Protein AF-A0A3S4HHA0-F1 (afdb_monomer_lite)

Sequence (153 aa):
MTISGLESEYLLRPKRLQDGHTEIYSVDSVTGSGRTGEARYVPFTRFRHQGGMMRRHAPERYYHTRVKRGVTGMHDTWLILGGQRWEADRELARETVSLRITGTNGQLPRRALQSTLLDRCESISATPLTVRNLCKPTLPAYPRRKTATTGGS

pLDDT: mean 80.13, std 12.7, range [41.16, 96.31]

Foldseek 3Di:
DKAQLPDQKDWDDDPVCVVVFKAFPDFPFKWKAKPVGIDGAAECVVCVPVDDVCQVPPPQKYKYKDWDQDPVRGIIIMIGIDHVNSNVCNNVIIMDMDIDTDMDGAPDDPVVQQPDFPQDDDPPDPDDDGDGDPDGDDHDDDDDDDDPPPDDD

InterPro domains:
  IPR010272 Type VI secretion system TssF [PF05947] (2-148)
  IPR010272 Type VI secretion system TssF [PTHR35370] (2-146)

Radius of gyration: 20.66 Å; chains: 1; bounding box: 43×65×52 Å

Structure (mmCIF, N/CA/C/O backbone):
data_AF-A0A3S4HHA0-F1
#
_entry.id   AF-A0A3S4HHA0-F1
#
loop_
_atom_site.group_PDB
_atom_site.id
_atom_site.type_symbol
_atom_site.label_atom_id
_atom_site.label_alt_id
_atom_site.label_comp_id
_atom_site.label_asym_id
_atom_site.label_entity_id
_atom_site.label_seq_id
_atom_site.pdbx_PDB_ins_code
_atom_site.Cartn_x
_atom_site.Cartn_y
_atom_site.Cartn_z
_atom_site.occupancy
_atom_site.B_iso_or_equiv
_atom_site.auth_seq_id
_atom_site.auth_comp_id
_atom_site.auth_asym_id
_atom_site.auth_atom_id
_atom_site.pdbx_PDB_model_num
ATOM 1 N N . MET A 1 1 ? 9.123 6.344 -1.959 1.00 85.94 1 MET A N 1
ATOM 2 C CA . MET A 1 1 ? 10.155 5.295 -1.816 1.00 85.94 1 MET A CA 1
ATOM 3 C C . MET A 1 1 ? 11.041 5.358 -3.044 1.00 85.94 1 MET A C 1
ATOM 5 O O . MET A 1 1 ? 10.494 5.521 -4.119 1.00 85.94 1 MET A O 1
ATOM 9 N N . THR A 1 2 ? 12.362 5.264 -2.914 1.00 87.31 2 THR A N 1
ATOM 10 C CA . THR A 1 2 ? 13.263 5.235 -4.081 1.00 87.31 2 THR A CA 1
ATOM 11 C C . THR A 1 2 ? 13.621 3.793 -4.406 1.00 87.31 2 THR A C 1
ATOM 13 O O . THR A 1 2 ? 13.918 3.027 -3.492 1.00 87.31 2 THR A O 1
ATOM 16 N N . ILE A 1 3 ? 13.586 3.435 -5.687 1.00 85.75 3 ILE A N 1
ATOM 17 C CA . ILE A 1 3 ? 13.930 2.103 -6.186 1.00 85.75 3 ILE A CA 1
ATOM 18 C C . ILE A 1 3 ? 15.097 2.199 -7.171 1.00 85.75 3 ILE A C 1
ATOM 20 O O . ILE A 1 3 ? 15.190 3.148 -7.950 1.00 85.75 3 ILE A O 1
ATOM 24 N N . SER A 1 4 ? 16.029 1.250 -7.079 1.00 76.19 4 SER A N 1
ATOM 25 C CA . SER A 1 4 ? 17.299 1.256 -7.816 1.00 76.19 4 SER A CA 1
ATOM 26 C C . SER A 1 4 ? 17.310 0.341 -9.042 1.00 76.19 4 SER A C 1
ATOM 28 O O . SER A 1 4 ? 18.341 0.261 -9.697 1.00 76.19 4 SER A O 1
ATOM 30 N N . GLY A 1 5 ? 16.211 -0.367 -9.330 1.00 75.50 5 GLY A N 1
ATOM 31 C CA . GLY A 1 5 ? 16.074 -1.253 -10.494 1.00 75.50 5 GLY A CA 1
ATOM 32 C C . GLY A 1 5 ? 16.863 -2.567 -10.427 1.00 75.50 5 GLY A C 1
ATOM 33 O O . GLY A 1 5 ? 16.577 -3.479 -11.195 1.00 75.50 5 GLY A O 1
ATOM 34 N N . LEU A 1 6 ? 17.799 -2.696 -9.479 1.00 76.00 6 LEU A N 1
ATOM 35 C CA . LEU A 1 6 ? 18.589 -3.910 -9.222 1.00 76.00 6 LEU A CA 1
ATOM 36 C C . LEU A 1 6 ? 17.754 -5.055 -8.631 1.00 76.00 6 LEU A C 1
ATOM 38 O O . LEU A 1 6 ? 18.096 -6.225 -8.772 1.00 76.00 6 LEU A O 1
ATOM 42 N N . GLU A 1 7 ? 16.660 -4.708 -7.958 1.00 79.56 7 GLU A N 1
ATOM 43 C CA . GLU A 1 7 ? 15.726 -5.643 -7.344 1.00 79.56 7 GLU A CA 1
ATOM 44 C C . GLU A 1 7 ? 14.374 -5.567 -8.064 1.00 79.56 7 GLU A C 1
ATOM 46 O O . GLU A 1 7 ? 13.963 -4.519 -8.568 1.00 79.56 7 GLU A O 1
ATOM 51 N N . SER A 1 8 ? 13.652 -6.685 -8.108 1.00 79.19 8 SER A N 1
ATOM 52 C CA . SER A 1 8 ? 12.258 -6.709 -8.587 1.00 79.19 8 SER A CA 1
ATOM 53 C C . SER A 1 8 ? 11.247 -6.736 -7.442 1.00 79.19 8 SER A C 1
ATOM 55 O O . SER A 1 8 ? 10.074 -6.427 -7.651 1.00 79.19 8 SER A O 1
ATOM 57 N N . GLU A 1 9 ? 11.693 -7.086 -6.233 1.00 90.75 9 GLU A N 1
ATOM 58 C CA . GLU A 1 9 ? 10.867 -7.169 -5.033 1.00 90.75 9 GLU A CA 1
ATOM 59 C C . GLU A 1 9 ? 11.396 -6.217 -3.959 1.00 90.75 9 GLU A C 1
ATOM 61 O O . GLU A 1 9 ? 12.582 -6.208 -3.655 1.00 90.75 9 GLU A O 1
ATOM 66 N N . TYR A 1 10 ? 10.496 -5.461 -3.342 1.00 92.50 10 TYR A N 1
ATOM 67 C CA . TYR A 1 10 ? 10.824 -4.385 -2.422 1.00 92.50 10 TYR A CA 1
ATOM 68 C C . TYR A 1 10 ? 10.036 -4.536 -1.122 1.00 92.50 10 TYR A C 1
ATOM 70 O O . TYR A 1 10 ? 8.802 -4.535 -1.130 1.00 92.50 10 TYR A O 1
ATOM 78 N N . LEU A 1 11 ? 10.731 -4.646 0.012 1.00 92.44 11 LEU A N 1
ATOM 79 C CA . LEU A 1 11 ? 10.088 -4.723 1.324 1.00 92.44 11 LEU A CA 1
ATOM 80 C C . LEU A 1 11 ? 9.488 -3.365 1.710 1.00 92.44 11 LEU A C 1
ATOM 82 O O . LEU A 1 11 ? 10.202 -2.372 1.857 1.00 92.44 11 LEU A O 1
ATOM 86 N N . LEU A 1 12 ? 8.177 -3.332 1.939 1.00 92.38 12 LEU A N 1
ATOM 87 C CA . LEU A 1 12 ? 7.480 -2.149 2.424 1.00 92.38 12 LEU A CA 1
ATOM 88 C C . LEU A 1 12 ? 7.499 -2.117 3.952 1.00 92.38 12 LEU A C 1
ATOM 90 O O . LEU A 1 12 ? 7.040 -3.050 4.610 1.00 92.38 12 LEU A O 1
ATOM 94 N N . ARG A 1 13 ? 7.996 -1.015 4.523 1.00 87.12 13 ARG A N 1
ATOM 95 C CA . ARG A 1 13 ? 7.988 -0.776 5.971 1.00 87.12 13 ARG A CA 1
ATOM 96 C C . ARG A 1 13 ? 7.204 0.495 6.303 1.00 87.12 13 ARG A C 1
ATOM 98 O O . ARG A 1 13 ? 7.564 1.566 5.806 1.00 87.12 13 ARG A O 1
ATOM 105 N N . PRO A 1 14 ? 6.158 0.417 7.145 1.00 80.31 14 PRO A N 1
ATOM 106 C CA . PRO A 1 14 ? 5.510 1.603 7.690 1.00 80.31 14 PRO A CA 1
ATOM 107 C C . PRO A 1 14 ? 6.518 2.458 8.463 1.00 80.31 14 PRO A C 1
ATOM 109 O O . PRO A 1 14 ? 7.327 1.934 9.227 1.00 80.31 14 PRO A O 1
ATOM 112 N N . LYS A 1 15 ? 6.448 3.788 8.324 1.00 75.56 15 LYS A N 1
ATOM 113 C CA . LYS A 1 15 ? 7.301 4.697 9.113 1.00 75.56 15 LYS A CA 1
ATOM 114 C C . LYS A 1 15 ? 6.992 4.641 10.617 1.00 75.56 15 LYS A C 1
ATOM 116 O O . LYS A 1 15 ? 7.891 4.834 11.424 1.00 75.56 15 LYS A O 1
ATOM 121 N N . ARG A 1 16 ? 5.745 4.325 10.994 1.00 70.00 16 ARG A N 1
ATOM 122 C CA . ARG A 1 16 ? 5.281 4.160 12.387 1.00 70.00 16 ARG A CA 1
ATOM 123 C C . ARG A 1 16 ? 5.568 2.767 12.967 1.00 70.00 16 ARG A C 1
ATOM 125 O O . ARG A 1 16 ? 4.785 2.234 13.741 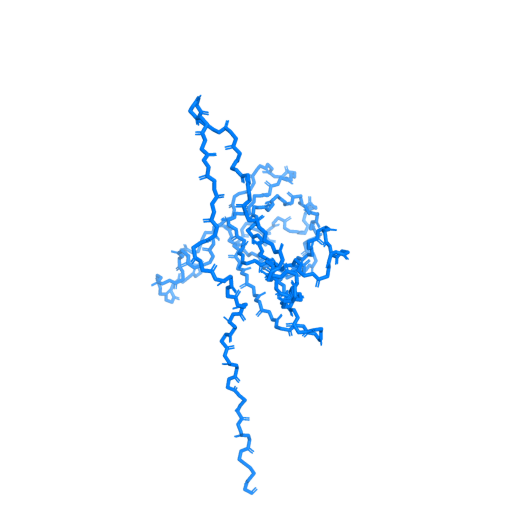1.00 70.00 16 ARG A O 1
ATOM 132 N N . LEU A 1 17 ? 6.697 2.156 12.606 1.00 60.81 17 LEU A N 1
ATOM 133 C CA . LEU A 1 17 ? 7.067 0.843 13.146 1.00 60.81 17 LEU A CA 1
ATOM 134 C C . LEU A 1 17 ? 7.238 0.866 14.680 1.00 60.81 17 LEU A C 1
ATOM 136 O O . LEU A 1 17 ? 7.045 -0.161 15.321 1.00 60.81 17 LEU A O 1
ATOM 140 N N . GLN A 1 18 ? 7.551 2.031 15.264 1.00 61.28 18 GLN A N 1
ATOM 141 C CA . GLN A 1 18 ? 7.738 2.206 16.712 1.00 61.28 18 GLN A CA 1
ATOM 142 C C . GLN A 1 18 ? 6.499 1.837 17.538 1.00 61.28 18 GLN A C 1
ATOM 144 O O . GLN A 1 18 ? 6.644 1.378 18.666 1.00 61.28 18 GLN A O 1
ATOM 149 N N . ASP A 1 19 ? 5.303 1.959 16.959 1.00 70.62 19 ASP A N 1
ATOM 150 C CA . ASP A 1 19 ? 4.054 1.623 17.637 1.00 70.62 19 ASP A CA 1
ATOM 151 C C . ASP A 1 19 ? 3.900 0.091 17.810 1.00 70.62 19 ASP A C 1
ATOM 153 O O . ASP A 1 19 ? 3.130 -0.374 18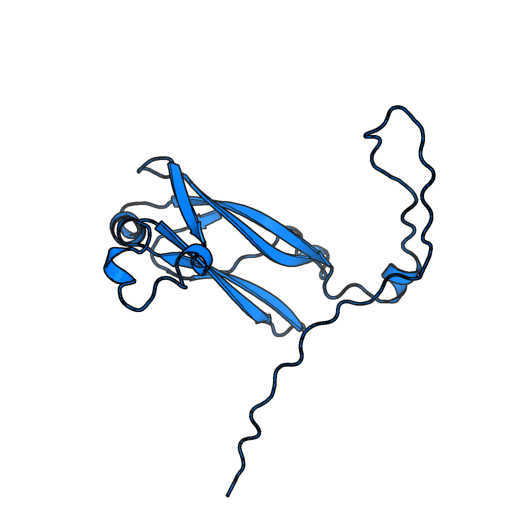.648 1.00 70.62 19 ASP A O 1
ATOM 157 N N . GLY A 1 20 ? 4.638 -0.723 17.040 1.00 78.25 20 GLY A N 1
ATOM 158 C CA . GLY A 1 20 ? 4.710 -2.184 17.194 1.00 78.25 20 GLY A CA 1
ATOM 159 C C . GLY A 1 20 ? 3.448 -2.960 16.796 1.00 78.25 20 GLY A C 1
ATOM 160 O O . GLY A 1 20 ? 3.448 -4.185 16.841 1.00 78.25 20 GLY A O 1
ATOM 161 N N . HIS A 1 21 ? 2.382 -2.267 16.394 1.00 82.81 21 HIS A N 1
ATOM 162 C CA . HIS A 1 21 ? 1.104 -2.872 16.011 1.00 82.81 21 HIS A CA 1
ATOM 163 C C . HIS A 1 21 ? 0.593 -2.409 14.642 1.00 82.81 21 HIS A C 1
ATOM 165 O O . HIS A 1 21 ? -0.437 -2.902 14.199 1.00 82.81 21 HIS A O 1
ATOM 171 N N . THR A 1 22 ? 1.272 -1.484 13.957 1.00 87.25 22 THR A N 1
ATOM 172 C CA . THR A 1 22 ? 0.860 -1.043 12.614 1.00 87.25 22 THR A CA 1
ATOM 173 C C . THR A 1 22 ? 1.268 -2.079 11.564 1.00 87.25 22 THR A C 1
ATOM 175 O O . THR A 1 22 ? 2.453 -2.357 11.390 1.00 87.25 22 THR A O 1
ATOM 178 N N . GLU A 1 23 ? 0.296 -2.593 10.815 1.00 88.69 23 GLU A N 1
ATOM 179 C CA . GLU A 1 23 ? 0.488 -3.516 9.693 1.00 88.69 23 GLU A CA 1
ATOM 180 C C . GLU A 1 23 ? -0.055 -2.910 8.392 1.00 88.69 23 GLU A C 1
ATOM 182 O O . GLU A 1 23 ? -0.966 -2.079 8.398 1.00 88.69 23 GLU A O 1
ATOM 187 N N . ILE A 1 24 ? 0.494 -3.333 7.253 1.00 91.81 24 ILE A N 1
ATOM 188 C CA . ILE A 1 24 ? -0.048 -2.977 5.938 1.00 91.81 24 ILE A CA 1
ATOM 189 C C . ILE A 1 24 ? -1.195 -3.938 5.617 1.00 91.81 24 ILE A C 1
ATOM 191 O O . ILE A 1 24 ? -0.991 -5.150 5.587 1.00 91.81 24 ILE A O 1
ATOM 195 N N . TYR A 1 25 ? -2.386 -3.397 5.354 1.00 90.81 25 TYR A N 1
ATOM 196 C CA . TYR A 1 25 ? -3.536 -4.178 4.900 1.00 90.81 25 TYR A CA 1
ATOM 197 C C . TYR A 1 25 ? -3.536 -4.333 3.373 1.00 90.81 25 TYR A C 1
ATOM 199 O O . TYR A 1 25 ? -3.633 -5.447 2.859 1.00 90.81 25 TYR A O 1
ATOM 207 N N . SER A 1 26 ? -3.381 -3.226 2.639 1.00 93.56 26 SER A N 1
ATOM 208 C CA . SER A 1 26 ? -3.377 -3.224 1.172 1.00 93.56 26 SER A CA 1
ATOM 209 C C . SER A 1 26 ? -2.494 -2.126 0.584 1.00 93.56 26 SER A C 1
ATOM 211 O O . SER A 1 26 ? -2.271 -1.082 1.195 1.00 93.56 26 SER A O 1
ATOM 213 N N . VAL A 1 27 ? -2.005 -2.367 -0.637 1.00 96.25 27 VAL A N 1
ATOM 214 C CA . VAL A 1 27 ? -1.409 -1.336 -1.500 1.00 96.25 27 VAL A CA 1
ATOM 215 C C . VAL A 1 27 ? -2.436 -0.969 -2.564 1.00 96.25 27 VAL A C 1
ATOM 217 O O . VAL A 1 27 ? -2.708 -1.751 -3.480 1.00 96.25 27 VAL A O 1
ATOM 220 N N . ASP A 1 28 ? -2.999 0.224 -2.435 1.00 95.56 28 ASP A N 1
ATOM 221 C CA . ASP A 1 28 ? -4.172 0.665 -3.190 1.00 95.56 28 ASP A CA 1
ATOM 222 C C . ASP A 1 28 ? -3.786 1.282 -4.538 1.00 95.56 28 ASP A C 1
ATOM 224 O O . ASP A 1 28 ? -4.504 1.135 -5.527 1.00 95.56 28 ASP A O 1
ATOM 228 N N . SER A 1 29 ? -2.636 1.961 -4.598 1.00 96.31 29 SER A N 1
ATOM 229 C CA . SER A 1 29 ? -2.085 2.478 -5.850 1.00 96.31 29 SER A CA 1
ATOM 230 C C . SER A 1 29 ? -0.577 2.670 -5.789 1.00 96.31 29 SER A C 1
ATOM 232 O O . SER A 1 29 ? -0.025 3.011 -4.740 1.00 96.31 29 SER A O 1
ATOM 234 N N . VAL A 1 30 ? 0.059 2.539 -6.951 1.00 96.25 30 VAL A N 1
ATOM 235 C CA . VAL A 1 30 ? 1.497 2.723 -7.149 1.00 96.25 30 VAL A CA 1
ATOM 236 C C . VAL A 1 30 ? 1.702 3.670 -8.330 1.00 96.25 30 VAL A C 1
ATOM 238 O O . VAL A 1 30 ? 1.274 3.376 -9.451 1.00 96.25 30 VAL A O 1
ATOM 241 N N . THR A 1 31 ? 2.332 4.812 -8.072 1.00 94.75 31 THR A N 1
ATOM 242 C CA . THR A 1 31 ? 2.722 5.784 -9.099 1.00 94.75 31 THR A CA 1
ATOM 243 C C . THR A 1 31 ? 4.206 6.084 -8.989 1.00 94.75 31 THR A C 1
ATOM 245 O O . THR A 1 31 ? 4.736 6.257 -7.900 1.00 94.75 31 THR A O 1
ATOM 248 N N . GLY A 1 32 ? 4.891 6.106 -10.117 1.00 91.06 32 GLY A N 1
ATOM 249 C CA . GLY A 1 32 ? 6.292 6.445 -10.245 1.00 91.06 32 GLY A CA 1
ATOM 250 C C . GLY A 1 32 ? 6.483 7.865 -10.742 1.00 91.06 32 GLY A C 1
ATOM 251 O O . GLY A 1 32 ? 5.703 8.366 -11.547 1.00 91.06 32 GLY A O 1
ATOM 252 N N . SER A 1 33 ? 7.549 8.495 -10.287 1.00 87.00 33 SER A N 1
ATOM 253 C CA . SER A 1 33 ? 8.110 9.705 -10.856 1.00 87.00 33 SER A CA 1
ATOM 254 C C . SER A 1 33 ? 9.605 9.486 -11.062 1.00 87.00 33 SER A C 1
ATOM 256 O O . SER A 1 33 ? 10.347 9.103 -10.153 1.00 87.00 33 SER A O 1
ATOM 258 N N . GLY A 1 34 ? 10.054 9.684 -12.295 1.00 77.81 34 GLY A N 1
ATOM 259 C CA . GLY A 1 34 ? 11.442 9.471 -12.675 1.00 77.81 34 GLY A CA 1
ATOM 260 C C . GLY A 1 34 ? 11.824 10.279 -13.903 1.00 77.81 34 GLY A C 1
ATOM 261 O O . GLY A 1 34 ? 11.075 11.135 -14.373 1.00 77.81 34 GLY A O 1
ATOM 262 N N . ARG A 1 35 ? 13.006 9.985 -14.448 1.00 71.00 35 ARG A N 1
ATOM 263 C CA . ARG A 1 35 ? 13.531 10.664 -15.642 1.00 71.00 35 ARG A CA 1
ATOM 264 C C . ARG A 1 35 ? 12.641 10.471 -16.877 1.00 71.00 35 ARG A C 1
ATOM 266 O O . ARG A 1 35 ? 12.647 11.314 -17.763 1.00 71.00 35 ARG A O 1
ATOM 273 N N . THR A 1 36 ? 11.874 9.384 -16.916 1.00 72.00 36 THR A N 1
ATOM 274 C CA . THR A 1 36 ? 10.949 9.041 -18.005 1.00 72.00 36 THR A CA 1
ATOM 275 C C . THR A 1 36 ? 9.549 9.649 -17.836 1.00 72.00 36 THR A C 1
ATOM 277 O O . THR A 1 36 ? 8.681 9.403 -18.670 1.00 72.00 36 THR A O 1
ATOM 280 N N . GLY A 1 37 ? 9.330 10.471 -16.799 1.00 80.88 37 GLY A N 1
ATOM 281 C CA . GLY A 1 37 ? 8.052 11.122 -16.502 1.00 80.88 37 GLY A CA 1
ATOM 282 C C . GLY A 1 37 ? 7.249 10.421 -15.404 1.00 80.88 37 GLY A C 1
ATOM 283 O O . GLY A 1 37 ? 7.797 9.687 -14.576 1.00 80.88 37 GLY A O 1
ATOM 284 N N . GLU A 1 38 ? 5.942 10.694 -15.370 1.00 86.12 38 GLU A N 1
ATOM 285 C CA . GLU A 1 38 ? 5.005 10.015 -14.473 1.00 86.12 38 GLU A CA 1
ATOM 286 C C . GLU A 1 38 ? 4.700 8.605 -14.996 1.00 86.12 38 GLU A C 1
ATOM 288 O O . GLU A 1 38 ? 4.296 8.416 -16.143 1.00 86.12 38 GLU A O 1
ATOM 293 N N . ALA A 1 39 ? 4.869 7.604 -14.136 1.00 88.25 39 ALA A N 1
ATOM 294 C CA . ALA A 1 39 ? 4.584 6.210 -14.427 1.00 88.25 39 ALA A CA 1
ATOM 295 C C . ALA A 1 39 ? 3.395 5.730 -13.591 1.00 88.25 39 ALA A C 1
ATOM 297 O O . ALA A 1 39 ? 3.387 5.844 -12.368 1.00 88.25 39 ALA A O 1
ATOM 298 N N . ARG A 1 40 ? 2.385 5.128 -14.220 1.00 93.00 40 ARG A N 1
ATOM 299 C CA . ARG A 1 40 ? 1.252 4.530 -13.503 1.00 93.00 40 ARG A CA 1
ATOM 300 C C . ARG A 1 40 ? 1.312 3.014 -13.597 1.00 93.00 40 ARG A C 1
ATOM 302 O O . ARG A 1 40 ? 1.352 2.471 -14.696 1.00 93.00 40 ARG A O 1
ATOM 309 N N . TYR A 1 41 ? 1.276 2.334 -12.454 1.00 93.81 41 TYR A N 1
ATOM 310 C CA . TYR A 1 41 ? 1.305 0.874 -12.409 1.00 93.81 41 TYR A CA 1
ATOM 311 C C . TYR A 1 41 ? -0.102 0.305 -12.245 1.00 93.81 41 TYR A C 1
ATOM 313 O O . TYR A 1 41 ? -0.899 0.768 -11.425 1.00 93.81 41 TYR A O 1
ATOM 321 N N . VAL A 1 42 ? -0.399 -0.745 -13.006 1.00 94.88 42 VAL A N 1
ATOM 322 C CA . VAL A 1 42 ? -1.672 -1.471 -12.924 1.00 94.88 42 VAL A CA 1
ATOM 323 C C . VAL A 1 42 ? -1.546 -2.651 -11.946 1.00 94.88 42 VAL A C 1
ATOM 325 O O . VAL A 1 42 ? -0.580 -3.405 -12.040 1.00 94.88 42 VAL A O 1
ATOM 328 N N . PRO A 1 43 ? -2.494 -2.881 -11.018 1.00 94.75 43 PRO A N 1
ATOM 329 C CA . PRO A 1 43 ? -2.442 -4.055 -10.148 1.00 94.75 43 PRO A CA 1
ATOM 330 C C . PRO A 1 43 ? -2.549 -5.350 -10.963 1.00 94.75 43 PRO A C 1
ATOM 332 O O . PRO A 1 43 ? -3.465 -5.493 -11.775 1.00 94.75 43 PRO A O 1
ATOM 335 N N . PHE A 1 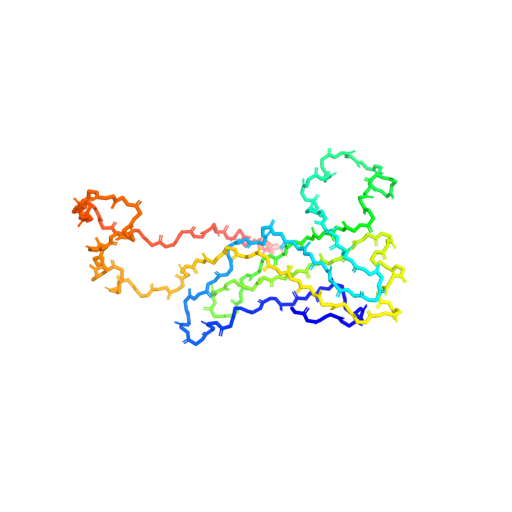44 ? -1.677 -6.326 -10.700 1.00 91.25 44 PHE A N 1
ATOM 336 C CA . PHE A 1 44 ? -1.641 -7.619 -11.398 1.00 91.25 44 PHE A CA 1
ATOM 337 C C . PHE A 1 44 ? -2.995 -8.343 -11.386 1.00 91.25 44 PHE A C 1
ATOM 339 O O . PHE A 1 44 ? -3.406 -8.958 -12.368 1.00 91.25 44 PHE A O 1
ATOM 346 N N . THR A 1 45 ? -3.745 -8.217 -10.290 1.00 87.50 45 THR A N 1
ATOM 347 C CA . THR A 1 45 ? -5.080 -8.811 -10.135 1.00 87.50 45 THR A CA 1
ATOM 348 C C . THR A 1 45 ? -6.094 -8.323 -11.170 1.00 87.50 45 THR A C 1
ATOM 350 O O . THR A 1 45 ? -7.018 -9.072 -11.477 1.00 87.50 45 THR A O 1
ATOM 353 N N . ARG A 1 46 ? -5.921 -7.126 -11.757 1.00 86.00 46 ARG A N 1
ATOM 354 C CA . ARG A 1 46 ? -6.861 -6.573 -12.748 1.00 86.00 46 ARG A CA 1
ATOM 355 C C . ARG A 1 46 ? -6.833 -7.276 -14.099 1.00 86.00 46 ARG A C 1
ATOM 357 O O . ARG A 1 46 ? -7.852 -7.291 -14.775 1.00 86.00 46 ARG A O 1
ATOM 364 N N . PHE A 1 47 ? -5.700 -7.847 -14.488 1.00 83.94 47 PHE A N 1
ATOM 365 C CA . PHE A 1 47 ? -5.546 -8.504 -15.791 1.00 83.94 47 PHE A CA 1
ATOM 366 C C . PHE A 1 47 ? -5.170 -9.983 -15.664 1.00 83.94 47 PHE A C 1
ATOM 368 O O . PHE A 1 47 ? -5.106 -10.698 -16.661 1.00 83.94 47 PHE A O 1
ATOM 375 N N . ARG A 1 48 ? -4.992 -10.490 -14.434 1.00 79.06 48 ARG A N 1
ATOM 376 C CA . ARG A 1 48 ? -4.649 -11.897 -14.190 1.00 79.06 48 ARG A CA 1
ATOM 377 C C . ARG A 1 48 ? -5.623 -12.885 -14.832 1.00 79.06 48 ARG A C 1
ATOM 379 O O . ARG A 1 48 ? -5.220 -13.948 -15.288 1.00 79.06 48 ARG A O 1
ATOM 386 N N . HIS A 1 49 ? -6.905 -12.543 -14.835 1.00 72.94 49 HIS A N 1
ATOM 387 C CA . HIS A 1 49 ? -7.982 -13.432 -15.262 1.00 72.94 49 HIS A CA 1
ATOM 388 C C . HIS A 1 49 ? -8.131 -13.533 -16.791 1.00 72.94 49 HIS A C 1
ATOM 390 O O . HIS A 1 49 ? -8.929 -14.335 -17.259 1.00 72.94 49 HIS A O 1
ATOM 396 N N . GLN A 1 50 ? -7.349 -12.777 -17.572 1.00 63.56 50 GLN A N 1
ATOM 397 C CA . GLN A 1 50 ? -7.439 -12.742 -19.039 1.00 63.56 50 GLN A CA 1
ATOM 398 C C . GLN A 1 50 ? -6.685 -13.890 -19.758 1.00 63.56 50 GLN A C 1
ATOM 400 O O . GLN A 1 50 ? -6.528 -13.856 -20.974 1.00 63.56 50 GLN A O 1
ATOM 405 N N . GLY A 1 51 ? -6.266 -14.943 -19.041 1.00 60.62 51 GLY A N 1
ATOM 406 C CA . GLY A 1 51 ? -5.750 -16.188 -19.634 1.00 60.62 51 GLY A CA 1
ATOM 407 C C . GLY A 1 51 ? -4.290 -16.151 -20.126 1.00 60.62 51 GLY A C 1
ATOM 408 O O . GLY A 1 51 ? -3.608 -15.129 -20.080 1.00 60.62 51 GLY A O 1
ATOM 409 N N . GLY A 1 52 ? -3.787 -17.310 -20.578 1.00 55.56 52 GLY A N 1
ATOM 410 C CA . GLY A 1 52 ? -2.366 -17.626 -20.840 1.00 55.56 52 GLY A CA 1
ATOM 411 C C . GLY A 1 52 ? -1.634 -16.821 -21.928 1.00 55.56 52 GLY A C 1
ATOM 412 O O . GLY A 1 52 ? -0.450 -17.053 -22.156 1.00 55.56 52 GLY A O 1
ATOM 413 N N . MET A 1 53 ? -2.281 -15.835 -22.559 1.00 56.50 53 MET A N 1
ATOM 414 C CA . MET A 1 53 ? -1.648 -14.873 -23.479 1.00 56.50 53 MET A CA 1
ATOM 415 C C . MET A 1 53 ? -1.100 -13.621 -22.764 1.00 56.50 53 MET A C 1
ATOM 417 O O . MET A 1 53 ? -0.861 -12.587 -23.391 1.00 56.50 53 MET A O 1
ATOM 421 N N . MET A 1 54 ? -0.854 -13.711 -21.450 1.00 61.56 54 MET A N 1
ATOM 422 C CA . MET A 1 54 ? -0.405 -12.609 -20.586 1.00 61.56 54 MET A CA 1
ATOM 423 C C . MET A 1 54 ? 0.742 -11.771 -21.150 1.00 61.56 54 MET A C 1
ATOM 425 O O . MET A 1 54 ? 0.747 -10.563 -20.963 1.00 61.56 54 MET A O 1
ATOM 429 N N . ARG A 1 55 ? 1.707 -12.371 -21.856 1.00 62.59 55 ARG A N 1
ATOM 430 C CA . ARG A 1 55 ? 2.868 -11.616 -22.353 1.00 62.59 55 ARG A CA 1
ATOM 431 C C . ARG A 1 55 ? 2.505 -10.511 -23.347 1.00 62.59 55 ARG A C 1
ATOM 433 O O . ARG A 1 55 ? 3.248 -9.542 -23.422 1.00 62.59 55 ARG A O 1
ATOM 440 N N . ARG A 1 56 ? 1.408 -10.655 -24.102 1.00 66.12 56 ARG A N 1
ATOM 441 C CA . ARG A 1 56 ? 1.012 -9.680 -25.136 1.00 66.12 56 ARG A CA 1
ATOM 442 C C . ARG A 1 56 ? -0.001 -8.643 -24.648 1.00 66.12 56 ARG A C 1
ATOM 444 O O . ARG A 1 56 ? -0.050 -7.560 -25.211 1.00 66.12 56 ARG A O 1
ATOM 451 N N . HIS A 1 57 ? -0.784 -8.965 -23.618 1.00 73.88 57 HIS A N 1
ATOM 452 C CA . HIS A 1 57 ? -1.836 -8.083 -23.092 1.00 73.88 57 HIS A CA 1
ATOM 453 C C . HIS A 1 57 ? -1.535 -7.520 -21.699 1.00 73.88 57 HIS A C 1
ATOM 455 O O . HIS A 1 57 ? -2.314 -6.718 -21.186 1.00 73.88 57 HIS A O 1
ATOM 461 N N . ALA A 1 58 ? -0.431 -7.931 -21.066 1.00 82.94 58 ALA A N 1
ATOM 462 C CA . ALA A 1 58 ? -0.004 -7.328 -19.814 1.00 82.94 58 ALA A CA 1
ATOM 463 C C . ALA A 1 58 ? 0.271 -5.829 -20.028 1.00 82.94 58 ALA A C 1
ATOM 465 O O . ALA A 1 58 ? 0.916 -5.460 -21.012 1.00 82.94 58 ALA A O 1
ATOM 466 N N . PRO A 1 59 ? -0.176 -4.965 -19.104 1.00 89.69 59 PRO A N 1
ATOM 467 C CA . PRO A 1 59 ? 0.172 -3.553 -19.123 1.00 89.69 59 PRO A CA 1
ATOM 468 C C . PRO A 1 59 ? 1.689 -3.340 -19.168 1.00 89.69 59 PRO A C 1
ATOM 470 O O . PRO A 1 59 ? 2.451 -4.107 -18.576 1.00 89.69 59 PRO A O 1
ATOM 473 N N . GLU A 1 60 ? 2.119 -2.242 -19.795 1.00 90.88 60 GLU A N 1
ATOM 474 C CA . GLU A 1 60 ? 3.536 -1.857 -19.879 1.00 90.88 60 GLU A CA 1
ATOM 475 C C . GLU A 1 60 ? 4.213 -1.753 -18.504 1.00 90.88 60 GLU A C 1
ATOM 477 O O . GLU A 1 60 ? 5.421 -1.974 -18.392 1.00 90.88 60 GLU A O 1
ATOM 482 N N . ARG A 1 61 ? 3.428 -1.426 -17.467 1.00 91.81 61 ARG A N 1
ATOM 483 C CA . ARG A 1 61 ? 3.833 -1.337 -16.063 1.00 91.81 61 ARG A CA 1
ATOM 484 C C . ARG A 1 61 ? 2.740 -1.902 -15.161 1.00 91.81 61 ARG A C 1
ATOM 486 O O . ARG A 1 61 ? 1.592 -1.448 -15.181 1.00 91.81 61 ARG A O 1
ATOM 493 N N . TYR A 1 62 ? 3.094 -2.868 -14.328 1.00 93.31 62 TYR A N 1
ATOM 494 C CA . TYR A 1 62 ? 2.197 -3.465 -13.350 1.00 93.31 62 TYR A CA 1
ATOM 495 C C . TYR A 1 62 ? 2.895 -3.719 -12.020 1.00 93.31 62 TYR A C 1
ATOM 497 O O . TYR A 1 62 ? 4.121 -3.740 -11.931 1.00 93.31 62 TYR A O 1
ATOM 505 N N . TYR A 1 63 ? 2.098 -3.930 -10.976 1.00 94.81 63 TYR A N 1
ATOM 506 C CA . TYR A 1 63 ? 2.609 -4.313 -9.669 1.00 94.81 63 TYR A CA 1
ATOM 507 C C . TYR A 1 63 ? 1.846 -5.494 -9.076 1.00 94.81 63 TYR A C 1
ATOM 509 O O . TYR A 1 63 ? 0.654 -5.682 -9.321 1.00 94.81 63 TYR A O 1
ATOM 517 N N . HIS A 1 64 ? 2.530 -6.282 -8.259 1.00 94.69 64 HIS A N 1
ATOM 518 C CA . HIS A 1 64 ? 1.941 -7.319 -7.425 1.00 94.69 64 HIS A CA 1
ATOM 519 C C . HIS A 1 64 ? 2.381 -7.121 -5.974 1.00 94.69 64 HIS A C 1
ATOM 521 O O . HIS A 1 64 ? 3.422 -6.527 -5.704 1.00 94.69 64 HIS A O 1
ATOM 527 N N . THR A 1 65 ? 1.578 -7.608 -5.035 1.00 95.44 65 THR A N 1
ATOM 528 C CA . THR A 1 65 ? 1.901 -7.577 -3.612 1.00 95.44 65 THR A CA 1
ATOM 529 C C . THR A 1 65 ? 1.943 -8.986 -3.055 1.00 95.44 65 THR A C 1
ATOM 531 O O . THR A 1 65 ? 1.053 -9.797 -3.309 1.00 95.44 65 THR A O 1
ATOM 534 N N . ARG A 1 66 ? 2.973 -9.273 -2.260 1.00 93.12 66 ARG A N 1
ATOM 535 C CA . ARG A 1 66 ? 3.095 -10.534 -1.527 1.00 93.12 66 ARG A CA 1
ATOM 536 C C . ARG A 1 66 ? 3.125 -10.241 -0.038 1.00 93.12 66 ARG A C 1
ATOM 538 O O . ARG A 1 66 ? 3.922 -9.427 0.416 1.00 93.12 66 ARG A O 1
ATOM 545 N N . VAL A 1 67 ? 2.281 -10.935 0.716 1.00 91.06 67 VAL A N 1
ATOM 546 C CA . VAL A 1 67 ? 2.214 -10.815 2.174 1.00 91.06 67 VAL A CA 1
ATOM 547 C C . VAL A 1 67 ? 2.713 -12.112 2.795 1.00 91.06 67 VAL A C 1
ATOM 549 O O . VAL A 1 67 ? 2.254 -13.198 2.437 1.00 91.06 67 VAL A O 1
ATOM 552 N N . LYS A 1 68 ? 3.670 -12.014 3.717 1.00 88.69 68 LYS A N 1
ATOM 553 C CA . LYS A 1 68 ? 4.226 -13.161 4.441 1.00 88.69 68 LYS A CA 1
ATOM 554 C C . LYS A 1 68 ? 4.237 -12.860 5.930 1.00 88.69 68 LYS A C 1
ATOM 556 O O . LYS A 1 68 ? 4.605 -11.771 6.340 1.00 88.69 68 LYS A O 1
ATOM 561 N N . ARG A 1 69 ? 3.868 -13.840 6.753 1.00 85.69 69 ARG A N 1
ATOM 562 C CA . ARG A 1 69 ? 4.007 -13.714 8.206 1.00 85.69 69 ARG A CA 1
ATOM 563 C C . ARG A 1 69 ? 5.494 -13.700 8.580 1.00 85.69 69 ARG A C 1
ATOM 565 O O . ARG A 1 69 ? 6.205 -14.653 8.255 1.00 85.69 69 ARG A O 1
ATOM 572 N N . GLY A 1 70 ? 5.930 -12.626 9.226 1.00 80.62 70 GLY A N 1
ATOM 573 C CA . GLY A 1 70 ? 7.274 -12.446 9.763 1.00 80.62 70 GLY A CA 1
ATOM 574 C C . GLY A 1 70 ? 7.468 -13.160 11.104 1.00 80.62 70 GLY A C 1
ATOM 575 O O . GLY A 1 70 ? 6.539 -13.745 11.669 1.00 80.62 70 GLY A O 1
ATOM 576 N N . VAL A 1 71 ? 8.694 -13.103 11.629 1.00 78.56 71 VAL A N 1
ATOM 577 C CA . VAL A 1 71 ? 9.105 -13.804 12.865 1.00 78.56 71 VAL A CA 1
ATOM 578 C C . VAL A 1 71 ? 8.423 -13.274 14.128 1.00 78.56 71 VAL A C 1
ATOM 580 O O . VAL A 1 71 ? 8.179 -14.034 15.058 1.00 78.56 71 VAL A O 1
ATOM 583 N N . THR A 1 72 ? 8.049 -11.994 14.146 1.00 76.19 72 THR A N 1
ATOM 584 C CA . THR A 1 72 ? 7.309 -11.364 15.253 1.00 76.19 72 THR A CA 1
ATOM 585 C C . THR A 1 72 ? 5.830 -11.750 15.260 1.00 76.19 72 THR A C 1
ATOM 587 O O . THR A 1 72 ? 5.108 -11.463 16.209 1.00 76.19 72 THR A O 1
ATOM 590 N N . GLY A 1 73 ? 5.352 -12.411 14.203 1.00 77.88 73 GLY A N 1
ATOM 591 C CA . GLY A 1 73 ? 3.949 -12.739 13.998 1.00 77.88 73 GLY A CA 1
ATOM 592 C C . GLY A 1 73 ? 3.156 -11.678 13.232 1.00 77.88 73 GLY A C 1
ATOM 593 O O . GLY A 1 73 ? 2.043 -12.017 12.827 1.00 77.88 73 GLY A O 1
ATOM 594 N N . MET A 1 74 ? 3.728 -10.488 12.997 1.00 81.25 74 MET A N 1
ATOM 595 C CA . MET A 1 74 ? 3.203 -9.462 12.081 1.00 81.25 74 MET A CA 1
ATOM 596 C C . MET A 1 74 ? 3.428 -9.842 10.610 1.00 81.25 74 MET A C 1
ATOM 598 O O . MET A 1 74 ? 4.163 -10.785 10.304 1.00 81.25 74 MET A O 1
ATOM 602 N N . HIS A 1 75 ? 2.802 -9.114 9.687 1.00 86.31 75 HIS A N 1
ATOM 603 C CA . HIS A 1 75 ? 2.910 -9.362 8.250 1.00 86.31 75 HIS A CA 1
ATOM 604 C C . HIS A 1 75 ? 3.940 -8.454 7.565 1.00 86.31 75 HIS A C 1
ATOM 606 O O . HIS A 1 75 ? 3.814 -7.232 7.574 1.00 86.31 75 HIS A O 1
ATOM 612 N N . ASP A 1 76 ? 4.905 -9.070 6.884 1.00 90.31 76 ASP A N 1
ATOM 613 C CA . ASP A 1 76 ? 5.794 -8.403 5.939 1.00 90.31 76 ASP A CA 1
ATOM 614 C C . ASP A 1 76 ? 5.095 -8.284 4.584 1.00 90.31 76 ASP A C 1
ATOM 616 O O . ASP A 1 76 ? 4.621 -9.280 4.023 1.00 90.31 76 ASP A O 1
ATOM 620 N N . THR A 1 77 ? 5.061 -7.069 4.039 1.00 93.56 77 THR A N 1
ATOM 621 C CA . THR A 1 77 ? 4.483 -6.792 2.720 1.00 93.56 77 THR A CA 1
ATOM 622 C C . THR A 1 77 ? 5.580 -6.449 1.728 1.00 93.56 77 THR A C 1
ATOM 624 O O . THR A 1 77 ? 6.375 -5.541 1.952 1.00 93.56 77 THR A O 1
ATOM 627 N N . TRP A 1 78 ? 5.591 -7.159 0.608 1.00 95.06 78 TRP A N 1
ATOM 628 C CA . TRP A 1 78 ? 6.514 -6.952 -0.498 1.00 95.06 78 TRP A CA 1
ATOM 629 C C . TRP A 1 78 ? 5.765 -6.357 -1.680 1.00 95.06 78 TRP A C 1
ATOM 631 O O . TRP A 1 78 ? 4.701 -6.856 -2.054 1.00 95.06 78 TRP A O 1
ATOM 641 N N . LEU A 1 79 ? 6.337 -5.315 -2.271 1.00 95.62 79 LEU A N 1
ATOM 642 C CA . LEU A 1 79 ? 5.924 -4.754 -3.546 1.00 95.62 79 LEU A CA 1
ATOM 643 C C . LEU A 1 79 ? 6.791 -5.339 -4.652 1.00 95.62 79 LEU A C 1
ATOM 645 O O . LEU A 1 79 ? 8.012 -5.316 -4.558 1.00 95.62 79 LEU A O 1
ATOM 649 N N . ILE A 1 80 ? 6.160 -5.832 -5.705 1.00 95.06 80 ILE A N 1
ATOM 650 C CA . ILE A 1 80 ? 6.836 -6.425 -6.852 1.00 95.06 80 ILE A CA 1
ATOM 651 C C . ILE A 1 80 ? 6.443 -5.610 -8.072 1.00 95.06 80 ILE A C 1
ATOM 653 O O . ILE A 1 80 ? 5.248 -5.439 -8.321 1.00 95.06 80 ILE A O 1
ATOM 657 N N . LEU A 1 81 ? 7.423 -5.099 -8.808 1.00 92.81 81 LEU A N 1
ATOM 658 C CA . LEU A 1 81 ? 7.200 -4.293 -10.009 1.00 92.81 81 LEU A CA 1
ATOM 659 C C . LEU A 1 81 ? 7.555 -5.102 -11.254 1.00 92.81 81 LEU A C 1
ATOM 661 O O . LEU A 1 81 ? 8.471 -5.920 -11.229 1.00 92.81 81 LEU A O 1
ATOM 665 N N . GLY A 1 82 ? 6.807 -4.892 -12.333 1.00 90.38 82 GLY A N 1
ATOM 666 C CA . GLY A 1 82 ? 6.992 -5.616 -13.584 1.00 90.38 82 GLY A CA 1
ATOM 667 C C . GLY A 1 82 ? 6.361 -4.904 -14.774 1.00 90.38 82 GLY A C 1
ATOM 668 O O . GLY A 1 82 ? 5.708 -3.869 -14.635 1.00 90.38 82 GLY A O 1
ATOM 669 N N . GLY A 1 83 ? 6.543 -5.490 -15.954 1.00 89.94 83 GLY A N 1
ATOM 670 C CA . GLY A 1 83 ? 6.051 -4.959 -17.226 1.00 89.94 83 GLY A CA 1
ATOM 671 C C . GLY A 1 83 ? 7.198 -4.568 -18.151 1.00 89.94 83 GLY A C 1
ATOM 672 O O . GLY A 1 83 ? 8.283 -4.224 -17.697 1.00 89.94 83 GLY A O 1
ATOM 673 N N . GLN A 1 84 ? 6.972 -4.649 -19.462 1.00 89.19 84 GLN A N 1
ATOM 674 C CA . GLN A 1 84 ? 8.039 -4.481 -20.457 1.00 89.19 84 GLN A CA 1
ATOM 675 C C . GLN A 1 84 ? 8.729 -3.114 -20.362 1.00 89.19 84 GLN A C 1
ATOM 677 O O . GLN A 1 84 ? 9.947 -3.031 -20.483 1.00 89.19 84 GLN A O 1
ATOM 682 N N . ARG A 1 85 ? 7.966 -2.049 -20.090 1.00 88.50 85 ARG A N 1
ATOM 683 C CA . ARG A 1 85 ? 8.514 -0.696 -19.963 1.00 88.50 85 ARG A CA 1
ATOM 684 C C . ARG A 1 85 ? 9.193 -0.462 -18.621 1.00 88.50 85 ARG A C 1
ATOM 686 O O . ARG A 1 85 ? 10.158 0.283 -18.557 1.00 88.50 85 ARG A O 1
ATOM 693 N N . TRP A 1 86 ? 8.717 -1.116 -17.560 1.00 88.19 86 TRP A N 1
ATOM 694 C CA . TRP A 1 86 ? 9.446 -1.151 -16.292 1.00 88.19 86 TRP A CA 1
ATOM 695 C C . TRP A 1 86 ? 10.820 -1.809 -16.473 1.00 88.19 86 TRP A C 1
ATOM 697 O O . TRP A 1 86 ? 11.824 -1.221 -16.094 1.00 88.19 86 TRP A O 1
ATOM 707 N N . GLU A 1 87 ? 10.872 -2.980 -17.109 1.00 88.00 87 GLU A N 1
ATOM 708 C CA . GLU A 1 87 ? 12.119 -3.714 -17.362 1.00 88.00 87 GLU A CA 1
ATOM 709 C C . GLU A 1 87 ? 13.112 -2.915 -18.215 1.00 88.00 87 GLU A C 1
ATOM 711 O O . GLU A 1 87 ? 14.291 -2.860 -17.882 1.00 88.00 87 GLU A O 1
ATOM 716 N N . ALA A 1 88 ? 12.638 -2.254 -19.276 1.00 86.94 88 ALA A N 1
ATOM 717 C CA . ALA A 1 88 ? 13.488 -1.421 -20.127 1.00 86.94 88 ALA A CA 1
ATOM 718 C C . ALA A 1 88 ? 14.072 -0.209 -19.378 1.00 86.94 88 ALA A C 1
ATOM 720 O O . ALA A 1 88 ? 15.228 0.152 -19.588 1.00 86.94 88 ALA A O 1
ATOM 721 N N . ASP A 1 89 ? 13.288 0.405 -18.488 1.00 84.50 89 ASP A N 1
ATOM 722 C CA . ASP A 1 89 ? 13.678 1.644 -17.813 1.00 84.50 89 ASP A CA 1
ATOM 723 C C . ASP A 1 89 ? 14.469 1.400 -16.509 1.00 84.50 89 ASP A C 1
ATOM 725 O O . ASP A 1 89 ? 15.179 2.302 -16.053 1.00 84.50 89 ASP A O 1
ATOM 729 N N . ARG A 1 90 ? 14.381 0.203 -15.900 1.00 79.88 90 ARG A N 1
ATOM 730 C CA . ARG A 1 90 ? 14.897 -0.054 -14.537 1.00 79.88 90 ARG A CA 1
ATOM 731 C C . ARG A 1 90 ? 16.410 0.136 -14.393 1.00 79.88 90 ARG A C 1
ATOM 733 O O . ARG A 1 90 ? 16.869 0.546 -13.334 1.00 79.88 90 ARG A O 1
ATOM 740 N N . GLU A 1 91 ? 17.188 -0.165 -15.431 1.00 75.25 91 GLU A N 1
ATOM 741 C CA . GLU A 1 91 ? 18.658 -0.055 -15.400 1.00 75.25 91 GLU A CA 1
ATOM 742 C C . GLU A 1 91 ? 19.136 1.374 -15.684 1.00 75.25 91 GLU A C 1
ATOM 744 O O . GLU A 1 91 ? 20.237 1.767 -15.303 1.00 75.25 91 GLU A O 1
ATOM 749 N N . LEU A 1 92 ? 18.287 2.174 -16.331 1.00 68.19 92 LEU A N 1
ATOM 750 C CA . LEU A 1 92 ? 18.628 3.500 -16.837 1.00 68.19 92 LEU A CA 1
ATOM 751 C C . LEU A 1 92 ? 18.345 4.616 -15.827 1.00 68.19 92 LEU A C 1
ATOM 753 O O . LEU A 1 92 ? 18.889 5.718 -15.958 1.00 68.19 92 LEU A O 1
ATOM 757 N N . ALA A 1 93 ? 17.491 4.373 -14.830 1.00 67.31 93 ALA A N 1
ATOM 758 C CA . ALA A 1 93 ? 17.105 5.404 -13.878 1.00 67.31 93 ALA A CA 1
ATOM 759 C C . ALA A 1 93 ? 16.693 4.855 -12.510 1.00 67.31 93 ALA A C 1
ATOM 761 O O . ALA A 1 93 ? 15.930 3.900 -12.389 1.00 67.31 93 ALA A O 1
ATOM 762 N N . ARG A 1 94 ? 17.104 5.576 -11.460 1.00 80.94 94 ARG A N 1
ATOM 763 C CA . ARG A 1 94 ? 16.416 5.508 -10.167 1.00 80.94 94 ARG A CA 1
ATOM 764 C C . ARG A 1 94 ? 15.040 6.149 -10.321 1.00 80.94 94 ARG A C 1
ATOM 766 O O . ARG A 1 94 ? 14.935 7.284 -10.785 1.00 80.94 94 ARG A O 1
ATOM 773 N N . GLU A 1 95 ? 14.007 5.443 -9.889 1.00 86.25 95 GLU A N 1
ATOM 774 C CA . GLU A 1 95 ? 12.629 5.935 -9.886 1.00 86.25 95 GLU A CA 1
ATOM 775 C C . GLU A 1 95 ? 12.201 6.217 -8.440 1.00 86.25 95 GLU A C 1
ATOM 777 O O . GLU A 1 95 ? 12.571 5.498 -7.504 1.00 86.25 95 GLU A O 1
ATOM 782 N N . THR A 1 96 ? 11.436 7.286 -8.226 1.00 90.00 96 THR A N 1
ATOM 783 C CA . THR A 1 96 ? 10.747 7.509 -6.954 1.00 90.00 96 THR A CA 1
ATOM 784 C C . THR A 1 96 ? 9.314 7.046 -7.099 1.00 90.00 96 THR A C 1
ATOM 786 O O . THR A 1 96 ? 8.565 7.561 -7.912 1.00 90.00 96 THR A O 1
ATOM 789 N N . VAL A 1 97 ? 8.907 6.090 -6.278 1.00 91.88 97 VAL A N 1
ATOM 790 C CA . VAL A 1 97 ? 7.547 5.569 -6.264 1.00 91.88 97 VAL A CA 1
ATOM 791 C C . VAL A 1 97 ? 6.776 6.105 -5.064 1.00 91.88 97 VAL A C 1
ATOM 793 O O . VAL A 1 97 ? 7.210 6.016 -3.908 1.00 91.88 97 VAL A O 1
ATOM 796 N N . SER A 1 98 ? 5.604 6.645 -5.356 1.00 94.19 98 SER A N 1
ATOM 797 C CA . SER A 1 98 ? 4.558 7.036 -4.427 1.00 94.19 98 SER A CA 1
ATOM 798 C C . SER A 1 98 ? 3.562 5.890 -4.270 1.00 94.19 98 SER A C 1
ATOM 800 O O . SER A 1 98 ? 3.070 5.313 -5.240 1.00 94.19 98 SER A O 1
ATOM 802 N N . LEU A 1 99 ? 3.275 5.548 -3.017 1.00 94.94 99 LEU A N 1
ATOM 803 C CA . LEU A 1 99 ? 2.405 4.437 -2.649 1.00 94.94 99 LEU A CA 1
ATOM 804 C C . LEU A 1 99 ? 1.220 4.984 -1.862 1.00 94.94 99 LEU A C 1
ATOM 806 O O . LEU A 1 99 ? 1.412 5.702 -0.880 1.00 94.94 99 LEU A O 1
ATOM 810 N N . ARG A 1 100 ? 0.006 4.604 -2.263 1.00 95.81 100 ARG A N 1
ATOM 811 C CA . ARG A 1 100 ? -1.181 4.719 -1.410 1.00 95.81 100 ARG A CA 1
ATOM 812 C C . ARG A 1 100 ? -1.387 3.375 -0.734 1.00 95.81 100 ARG A C 1
ATOM 814 O O . ARG A 1 100 ? -1.483 2.358 -1.419 1.00 95.81 100 ARG A O 1
ATOM 821 N N . ILE A 1 101 ? -1.381 3.378 0.592 1.00 94.19 101 ILE A N 1
ATOM 822 C CA . ILE A 1 101 ? -1.401 2.170 1.412 1.00 94.19 101 ILE A CA 1
ATOM 823 C C . ILE A 1 101 ? -2.464 2.344 2.487 1.00 94.19 101 ILE A C 1
ATOM 825 O O . ILE A 1 101 ? -2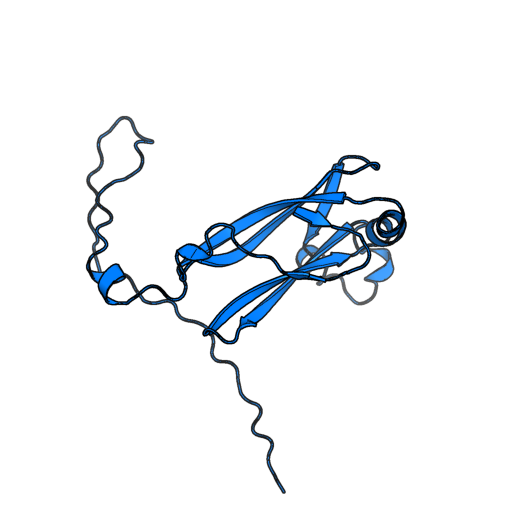.448 3.343 3.207 1.00 94.19 101 ILE A O 1
ATOM 829 N N . THR A 1 102 ? -3.325 1.344 2.631 1.00 94.31 102 THR A N 1
ATOM 830 C CA . THR A 1 102 ? -4.237 1.236 3.766 1.00 94.31 102 THR A CA 1
ATOM 831 C C . THR A 1 102 ? -3.554 0.426 4.864 1.00 94.31 102 THR A C 1
ATOM 833 O O . THR A 1 102 ? -3.109 -0.704 4.644 1.00 94.31 102 THR A O 1
ATOM 836 N N . GLY A 1 103 ? -3.429 1.028 6.047 1.00 90.62 103 GLY A N 1
ATOM 837 C CA . GLY A 1 103 ? -2.878 0.391 7.242 1.00 90.62 103 GLY A CA 1
ATOM 838 C C . GLY A 1 103 ? -3.965 -0.170 8.156 1.00 90.62 103 GLY A C 1
ATOM 839 O O . GLY A 1 103 ? -5.122 0.238 8.089 1.00 90.62 103 GLY A O 1
ATOM 840 N N . THR A 1 104 ? -3.582 -1.096 9.030 1.00 88.81 104 THR A N 1
ATOM 841 C CA . THR A 1 104 ? -4.437 -1.631 10.094 1.00 88.81 104 THR A CA 1
ATOM 842 C C . THR A 1 104 ? -3.632 -1.884 11.369 1.00 88.81 104 THR A C 1
ATOM 844 O O . THR A 1 104 ? -2.400 -1.857 11.352 1.00 88.81 104 THR A O 1
ATOM 847 N N . ASN A 1 105 ? -4.329 -2.143 12.473 1.00 87.69 105 ASN A N 1
ATOM 848 C CA . ASN A 1 105 ? -3.727 -2.491 13.754 1.00 87.69 105 ASN A CA 1
ATOM 849 C C . ASN A 1 105 ? -3.717 -4.016 13.917 1.00 87.69 105 ASN A C 1
ATOM 851 O O . ASN A 1 105 ? -4.764 -4.632 14.103 1.00 87.69 105 ASN A O 1
ATOM 855 N N . GLY A 1 106 ? -2.531 -4.613 13.838 1.00 85.31 106 GLY A N 1
ATOM 856 C CA . GLY A 1 106 ? -2.289 -6.040 14.016 1.00 85.31 106 GLY A CA 1
ATOM 857 C C . GLY A 1 106 ? -2.190 -6.440 15.483 1.00 85.31 106 GLY A C 1
ATOM 858 O O . GLY A 1 106 ? -3.198 -6.638 16.156 1.00 85.31 106 GLY A O 1
ATOM 859 N N . GLN A 1 107 ? -0.974 -6.579 16.011 1.00 79.25 107 GLN A N 1
ATOM 860 C CA . GLN A 1 107 ? -0.726 -7.059 17.381 1.00 79.25 107 GLN A CA 1
ATOM 861 C C . GLN A 1 107 ? -1.051 -6.027 18.483 1.00 79.25 107 GLN A C 1
ATOM 863 O O . GLN A 1 107 ? -0.241 -5.761 19.367 1.00 79.25 107 GLN A O 1
ATOM 868 N N . LEU A 1 108 ? -2.252 -5.448 18.465 1.00 79.69 108 LEU A N 1
ATOM 869 C CA . LEU A 1 108 ? -2.702 -4.523 19.500 1.00 79.69 108 LEU A CA 1
ATOM 870 C C . LEU A 1 108 ? -3.102 -5.292 20.782 1.00 79.69 108 LEU A C 1
ATOM 872 O O . LEU A 1 108 ? -3.873 -6.258 20.707 1.00 79.69 108 LEU A O 1
ATOM 876 N N . PRO A 1 109 ? -2.626 -4.890 21.978 1.00 75.00 109 PRO A N 1
ATOM 877 C CA . PRO A 1 109 ? -2.973 -5.568 23.223 1.00 75.00 109 PRO A CA 1
ATOM 878 C C . PRO A 1 109 ? -4.483 -5.581 23.491 1.00 75.00 109 PRO A C 1
ATOM 880 O O . PRO A 1 109 ? -5.154 -4.552 23.412 1.00 75.00 109 PRO A O 1
ATOM 883 N N . ARG A 1 110 ? -5.017 -6.732 23.928 1.00 71.19 110 ARG A N 1
ATOM 884 C CA . ARG A 1 110 ? -6.453 -6.906 24.245 1.00 71.19 110 ARG A CA 1
ATOM 885 C C . ARG A 1 110 ? -7.001 -5.840 25.200 1.00 71.19 110 ARG A C 1
ATOM 887 O O . ARG A 1 110 ? -8.138 -5.414 25.048 1.00 71.19 110 ARG A O 1
ATOM 894 N N . ARG A 1 111 ? -6.203 -5.421 26.188 1.00 68.06 111 ARG A N 1
ATOM 895 C CA . ARG A 1 111 ? -6.615 -4.417 27.182 1.00 68.06 111 ARG A CA 1
ATOM 896 C C . ARG A 1 111 ? -6.734 -3.016 26.576 1.00 68.06 111 ARG A C 1
ATOM 898 O O . ARG A 1 111 ? -7.673 -2.313 26.919 1.00 68.06 111 ARG A O 1
ATOM 905 N N . ALA A 1 112 ? -5.869 -2.664 25.622 1.00 67.62 112 ALA A N 1
ATOM 906 C CA . ALA A 1 112 ? -5.946 -1.390 24.904 1.00 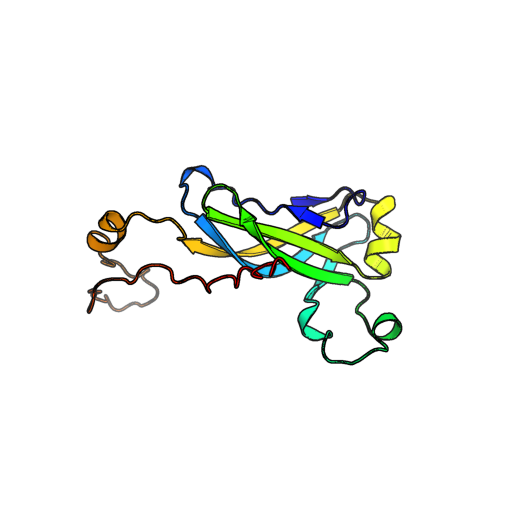67.62 112 ALA A CA 1
ATOM 907 C C . ALA A 1 112 ? -7.228 -1.280 24.057 1.00 67.62 112 ALA A C 1
ATOM 909 O O . ALA A 1 112 ? -7.786 -0.194 23.923 1.00 67.62 112 ALA A O 1
ATOM 910 N N . LEU A 1 113 ? -7.731 -2.412 23.543 1.00 66.06 113 LEU A N 1
ATOM 911 C CA . LEU A 1 113 ? -9.009 -2.505 22.820 1.00 66.06 113 LEU A CA 1
ATOM 912 C C . LEU A 1 113 ? -10.244 -2.398 23.727 1.00 66.06 113 LEU A C 1
ATOM 914 O O . LEU A 1 113 ? -11.307 -1.967 23.294 1.00 66.06 113 LEU A O 1
ATOM 918 N N . GLN A 1 114 ? -10.127 -2.814 24.988 1.00 60.25 114 GLN A N 1
ATOM 919 C CA . GLN A 1 114 ? -11.228 -2.731 25.952 1.00 60.25 114 GLN A CA 1
ATOM 920 C C . GLN A 1 114 ? -11.388 -1.323 26.526 1.00 60.25 114 GLN A C 1
ATOM 922 O O . GLN A 1 114 ? -12.501 -0.934 26.870 1.00 60.25 114 GLN A O 1
ATOM 927 N N . SER A 1 115 ? -10.290 -0.571 26.621 1.00 57.94 115 SER A N 1
ATOM 928 C CA . SER A 1 115 ? -10.277 0.813 27.096 1.00 57.94 115 SER A CA 1
ATOM 929 C C . SER A 1 115 ? -10.443 1.850 25.981 1.00 57.94 115 SER A C 1
ATOM 931 O O . SER A 1 115 ? -10.510 3.038 26.282 1.00 57.94 115 SER A O 1
ATOM 933 N N . THR A 1 116 ? -10.479 1.448 24.704 1.00 60.38 116 THR A N 1
ATOM 934 C CA . THR A 1 116 ? -10.664 2.383 23.584 1.00 60.38 116 THR A CA 1
ATOM 935 C C . THR A 1 116 ? -12.129 2.785 23.483 1.00 60.38 116 THR A C 1
ATOM 937 O O . THR A 1 116 ? -12.987 2.027 23.028 1.00 60.38 116 THR A O 1
ATOM 940 N N . LEU A 1 117 ? -12.415 4.009 23.911 1.00 62.38 117 LEU A N 1
ATOM 941 C CA . LEU A 1 117 ? -13.674 4.680 23.635 1.00 62.38 117 LEU A CA 1
ATOM 942 C C . LEU A 1 117 ? -13.509 5.448 22.325 1.00 62.38 117 LEU A C 1
ATOM 944 O O . LEU A 1 117 ? -12.609 6.273 22.199 1.00 62.38 117 LEU A O 1
ATOM 948 N N . LEU A 1 118 ? -14.360 5.157 21.341 1.00 63.84 118 LEU A N 1
ATOM 949 C CA . LEU A 1 118 ? -14.570 6.070 20.223 1.00 63.84 118 LEU A CA 1
ATOM 950 C C . LEU A 1 118 ? -15.530 7.142 20.739 1.00 63.84 118 LEU A C 1
ATOM 952 O O . LEU A 1 118 ? -16.741 6.943 20.733 1.00 63.84 118 LEU A O 1
ATOM 956 N N . ASP A 1 119 ? -14.988 8.218 21.294 1.00 60.09 119 ASP A N 1
ATOM 957 C CA . ASP A 1 119 ? -15.760 9.294 21.925 1.00 60.09 119 ASP A CA 1
ATOM 958 C C . ASP A 1 119 ? -15.863 10.547 21.044 1.00 60.09 119 ASP A C 1
ATOM 960 O O . ASP A 1 119 ? -16.654 11.447 21.327 1.00 60.09 119 ASP A O 1
ATOM 964 N N . ARG A 1 120 ? -15.100 10.598 19.946 1.00 61.34 120 ARG A N 1
ATOM 965 C CA . ARG A 1 120 ? -15.075 11.723 19.011 1.00 61.34 120 ARG A CA 1
ATOM 966 C C . ARG A 1 120 ? -15.232 11.261 17.571 1.00 61.34 120 ARG A C 1
ATOM 968 O O . ARG A 1 120 ? -14.571 10.330 17.118 1.00 61.34 120 ARG A O 1
ATOM 975 N N . CYS A 1 121 ? -16.092 11.968 16.850 1.00 66.06 121 CYS A N 1
ATOM 976 C CA . CYS A 1 121 ? -16.126 11.964 15.396 1.00 66.06 121 CYS A CA 1
ATOM 977 C C . CYS A 1 121 ? -15.385 13.214 14.905 1.00 66.06 121 CYS A C 1
ATOM 979 O O . CYS A 1 121 ? -15.479 14.271 15.533 1.00 66.06 121 CYS A O 1
ATOM 981 N N . GLU A 1 122 ? -14.648 13.110 13.802 1.00 74.25 122 GLU A N 1
ATOM 982 C CA . GLU A 1 122 ? -14.126 14.296 13.125 1.00 74.25 122 GLU A CA 1
ATOM 983 C C . GLU A 1 122 ? -15.318 15.140 12.641 1.00 74.25 122 GLU A C 1
ATOM 985 O O . GLU A 1 122 ? -16.278 14.606 12.082 1.00 74.25 122 GLU A O 1
ATOM 990 N N . SER A 1 123 ? -15.311 16.445 12.934 1.00 64.38 123 SER A N 1
ATOM 991 C CA . SER A 1 123 ? -16.474 17.326 12.751 1.00 64.38 123 SER A CA 1
ATOM 992 C C . SER A 1 123 ? -16.693 17.668 11.274 1.00 64.38 123 SER A C 1
ATOM 994 O O . SER A 1 123 ? -16.395 18.770 10.827 1.00 64.38 123 SER A O 1
ATOM 996 N N . ILE A 1 124 ? -17.208 16.707 10.510 1.00 67.25 124 ILE A N 1
ATOM 997 C CA . ILE A 1 124 ? -17.527 16.851 9.079 1.00 67.25 124 ILE A CA 1
ATOM 998 C C . ILE A 1 124 ? -18.941 17.444 8.888 1.00 67.25 124 ILE A C 1
ATOM 1000 O O . ILE A 1 124 ? -19.297 17.893 7.803 1.00 67.25 124 ILE A O 1
ATOM 1004 N N . SER A 1 125 ? -19.752 17.478 9.951 1.00 66.88 125 SER A N 1
ATOM 1005 C CA . SER A 1 125 ? -21.119 18.007 9.950 1.00 66.88 125 SER A CA 1
ATOM 1006 C C . SER A 1 125 ? -21.243 19.238 10.846 1.00 66.88 125 SER A C 1
ATOM 1008 O O . SER A 1 125 ? -20.579 19.332 11.877 1.00 66.88 125 SER A O 1
ATOM 1010 N N . ALA A 1 126 ? -22.134 20.161 10.476 1.00 74.25 126 ALA A N 1
ATOM 1011 C CA . ALA A 1 126 ? -22.491 21.321 11.295 1.00 74.25 126 ALA A CA 1
ATOM 1012 C C . ALA A 1 126 ? -23.281 20.933 12.563 1.00 74.25 126 ALA A C 1
ATOM 1014 O O . ALA A 1 126 ? -23.380 21.722 13.500 1.00 74.25 126 ALA A O 1
ATOM 1015 N N . THR A 1 127 ? -23.851 19.726 12.601 1.00 79.81 127 THR A N 1
ATOM 1016 C CA . THR A 1 127 ? -24.602 19.219 13.752 1.00 79.81 127 THR A CA 1
ATOM 1017 C C . THR A 1 127 ? -23.687 18.407 14.675 1.00 79.81 127 THR A C 1
ATOM 1019 O O . THR A 1 127 ? -23.046 17.467 14.198 1.00 79.81 127 THR A O 1
ATOM 1022 N N . PRO A 1 128 ? -23.644 18.700 15.989 1.00 79.44 128 PRO A N 1
ATOM 1023 C CA . PRO A 1 128 ? -22.846 17.927 16.934 1.00 79.44 128 PRO A CA 1
ATOM 1024 C C . PRO A 1 128 ? -23.398 16.503 17.071 1.00 79.44 128 PRO A C 1
ATOM 1026 O O . PRO A 1 128 ? -24.579 16.300 17.357 1.00 79.44 128 PRO A O 1
ATOM 1029 N N . LEU A 1 129 ? -22.527 15.512 16.878 1.00 82.44 129 LEU A N 1
ATOM 1030 C CA . LEU A 1 129 ? -22.852 14.092 17.011 1.00 82.44 129 LEU A CA 1
ATOM 1031 C C . LEU A 1 129 ? -22.296 13.542 18.325 1.00 82.44 129 LEU A C 1
ATOM 1033 O O . LEU A 1 129 ? -21.171 13.855 18.713 1.00 82.44 129 LEU A O 1
ATOM 1037 N N . THR A 1 130 ? -23.065 12.675 18.984 1.00 83.06 130 THR A N 1
ATOM 1038 C CA . THR A 1 130 ? -22.585 11.880 20.122 1.00 83.06 130 THR A CA 1
ATOM 1039 C C . THR A 1 130 ? -22.220 10.479 19.643 1.00 83.06 130 THR A C 1
ATOM 1041 O O . THR A 1 130 ? -22.979 9.842 18.915 1.00 83.06 130 THR A O 1
ATOM 1044 N N . VAL A 1 131 ? -21.039 9.996 20.032 1.00 83.44 131 VAL A N 1
ATOM 1045 C CA . VAL A 1 131 ? -20.530 8.676 19.635 1.00 83.44 131 VAL A CA 1
ATOM 1046 C C . VAL A 1 131 ? -20.433 7.790 20.869 1.00 83.44 131 VAL A C 1
ATOM 1048 O O . VAL A 1 131 ? -19.944 8.211 21.916 1.00 83.44 131 VAL A O 1
ATOM 1051 N N . ARG A 1 132 ? -20.920 6.551 20.756 1.00 84.25 132 ARG A N 1
ATOM 1052 C CA . ARG A 1 132 ? -20.813 5.540 21.811 1.00 84.25 132 ARG A CA 1
ATOM 1053 C C . ARG A 1 132 ? -20.634 4.153 21.206 1.00 84.25 132 ARG A C 1
ATOM 1055 O O . ARG A 1 132 ? -21.386 3.761 20.317 1.00 84.25 132 ARG A O 1
ATOM 1062 N N . ASN A 1 133 ? -19.699 3.378 21.753 1.00 81.56 133 ASN A N 1
ATOM 1063 C CA . ASN A 1 133 ? -19.533 1.968 21.402 1.00 81.56 133 ASN A CA 1
ATOM 1064 C C . ASN A 1 133 ? -20.762 1.153 21.839 1.00 81.56 133 ASN A C 1
ATOM 1066 O O . ASN A 1 133 ? -21.134 1.163 23.012 1.00 81.56 133 ASN A O 1
ATOM 1070 N N . LEU A 1 134 ? -21.375 0.424 20.905 1.00 87.12 134 LEU A N 1
ATOM 1071 C CA . LEU A 1 134 ? -22.523 -0.452 21.186 1.00 87.12 134 LEU A CA 1
ATOM 1072 C C . LEU A 1 134 ? -22.099 -1.836 21.695 1.00 87.12 134 LEU A C 1
ATOM 1074 O O . LEU A 1 134 ? -22.836 -2.495 22.423 1.00 87.12 134 LEU A O 1
ATOM 1078 N N . CYS A 1 135 ? -20.903 -2.275 21.319 1.00 84.75 135 CYS A N 1
ATOM 1079 C CA . CYS A 1 135 ? -20.347 -3.573 21.669 1.00 84.75 135 CYS A CA 1
ATOM 1080 C C . CYS A 1 135 ? -18.818 -3.490 21.762 1.00 84.75 135 CYS A C 1
ATOM 1082 O O . CYS A 1 135 ? -18.195 -2.525 21.314 1.00 84.75 135 CYS A O 1
ATOM 1084 N N . LYS A 1 136 ? -18.209 -4.493 22.405 1.00 82.75 136 LYS A N 1
ATOM 1085 C CA . LYS A 1 136 ? -16.752 -4.558 22.581 1.00 82.75 136 LYS A CA 1
ATOM 1086 C C . LYS A 1 136 ? -16.067 -4.769 21.220 1.00 82.75 136 LYS A C 1
ATOM 1088 O O . LYS A 1 136 ? -16.498 -5.664 20.490 1.00 82.75 136 LYS A O 1
ATOM 1093 N N . PRO A 1 137 ? -14.990 -4.027 20.900 1.00 83.88 137 PRO A N 1
ATOM 1094 C CA . PRO A 1 137 ? -14.197 -4.276 19.701 1.00 83.88 137 PRO A CA 1
ATOM 1095 C C . PRO A 1 137 ? -13.664 -5.713 19.645 1.00 83.88 137 PRO A C 1
ATOM 1097 O O . PRO A 1 137 ? -13.285 -6.297 20.666 1.00 83.88 137 PRO A O 1
ATOM 1100 N N . THR A 1 138 ? -13.624 -6.286 18.444 1.00 84.25 138 THR A N 1
ATOM 1101 C CA . THR A 1 138 ? -13.105 -7.637 18.204 1.00 84.25 138 THR A CA 1
ATOM 1102 C C . THR A 1 138 ? -11.592 -7.639 18.009 1.00 84.25 138 THR A C 1
ATOM 1104 O O . THR A 1 138 ? -10.987 -6.625 17.670 1.00 84.25 138 THR A O 1
ATOM 1107 N N . LEU A 1 139 ? -10.975 -8.809 18.177 1.00 83.69 139 LEU A N 1
ATOM 1108 C CA . LEU A 1 139 ? -9.557 -9.003 17.872 1.00 83.69 139 LEU A CA 1
ATOM 1109 C C . LEU A 1 139 ? -9.345 -9.316 16.388 1.00 83.69 139 LEU A C 1
ATOM 1111 O O . LEU A 1 139 ? -10.229 -9.925 15.780 1.00 83.69 139 LEU A O 1
ATOM 1115 N N . PRO A 1 140 ? -8.172 -8.981 15.820 1.00 83.38 140 PRO A N 1
ATOM 1116 C CA . PRO A 1 140 ? -7.819 -9.394 14.467 1.00 83.38 140 PRO A CA 1
ATOM 1117 C C . PRO A 1 140 ? -7.891 -10.915 14.298 1.00 83.38 140 PRO A C 1
ATOM 1119 O O . PRO A 1 140 ? -7.352 -11.677 15.106 1.00 83.38 140 PRO A O 1
ATOM 1122 N N . ALA A 1 141 ? -8.550 -11.354 13.228 1.00 84.69 141 ALA A N 1
ATOM 1123 C CA . ALA A 1 141 ? -8.705 -12.758 12.874 1.00 84.69 141 ALA A CA 1
ATOM 1124 C C . ALA A 1 141 ? -7.965 -13.040 11.562 1.00 84.69 141 ALA A C 1
ATOM 1126 O O . ALA A 1 141 ? -8.421 -12.667 10.483 1.00 84.69 141 ALA A O 1
ATOM 1127 N N . TYR A 1 142 ? -6.818 -13.712 11.656 1.00 82.75 142 TYR A N 1
ATOM 1128 C CA . TYR A 1 142 ? -6.029 -14.100 10.488 1.00 82.75 142 TYR A CA 1
ATOM 1129 C C . TYR A 1 142 ? -6.360 -15.534 10.054 1.00 82.75 142 TYR A C 1
ATOM 1131 O O . TYR A 1 142 ? -6.525 -16.412 10.911 1.00 82.75 142 TYR A O 1
ATOM 1139 N N . PRO A 1 143 ? -6.427 -15.816 8.741 1.00 81.12 143 PRO A N 1
ATOM 1140 C CA . PRO A 1 143 ? -6.674 -17.165 8.251 1.00 81.12 143 PRO A CA 1
ATOM 1141 C C . PRO A 1 143 ? -5.548 -18.114 8.682 1.00 81.12 143 PRO A C 1
ATOM 1143 O O . PRO A 1 143 ? -4.362 -17.775 8.650 1.00 81.12 143 PRO A O 1
ATOM 1146 N N . ARG A 1 144 ? -5.912 -19.336 9.085 1.00 75.56 144 ARG A N 1
ATOM 1147 C CA . ARG A 1 144 ? -4.935 -20.360 9.480 1.00 75.56 144 ARG A CA 1
ATOM 1148 C C . ARG A 1 144 ? -4.176 -20.852 8.250 1.00 75.56 144 ARG A C 1
ATOM 1150 O O . ARG A 1 144 ? -4.783 -21.230 7.250 1.00 75.56 144 ARG A O 1
ATOM 1157 N N . ARG A 1 145 ? -2.847 -20.919 8.337 1.00 70.81 145 ARG A N 1
ATOM 1158 C CA . ARG A 1 145 ? -2.032 -21.582 7.313 1.00 70.81 145 ARG A CA 1
ATOM 1159 C C . ARG A 1 145 ? -2.127 -23.090 7.538 1.00 70.81 145 ARG A C 1
ATOM 1161 O O . ARG A 1 145 ? -1.791 -23.554 8.624 1.00 70.81 145 ARG A O 1
ATOM 1168 N N . LYS A 1 146 ? -2.584 -23.853 6.541 1.00 64.81 146 LYS A N 1
ATOM 1169 C CA . LYS A 1 146 ? -2.490 -25.319 6.587 1.00 64.81 146 LYS A CA 1
ATOM 1170 C C . LYS A 1 146 ? -1.003 -25.679 6.555 1.00 64.81 146 LYS A C 1
ATOM 1172 O O . LYS A 1 146 ? -0.323 -25.381 5.574 1.00 64.81 146 LYS A O 1
ATOM 1177 N N . THR A 1 147 ? -0.472 -26.240 7.634 1.00 56.62 147 THR A N 1
ATOM 1178 C CA . THR A 1 147 ? 0.821 -26.925 7.592 1.00 56.62 147 THR A CA 1
ATOM 1179 C C . THR A 1 147 ? 0.610 -28.207 6.801 1.00 56.62 147 THR A C 1
ATOM 1181 O O . THR A 1 147 ? -0.248 -29.006 7.169 1.00 56.62 147 THR A O 1
ATOM 1184 N N . ALA A 1 148 ? 1.326 -28.380 5.690 1.00 55.44 148 ALA A N 1
ATOM 1185 C CA . ALA A 1 148 ? 1.393 -29.679 5.039 1.00 55.44 148 ALA A CA 1
ATOM 1186 C C . ALA A 1 148 ? 2.022 -30.642 6.048 1.00 55.44 148 ALA A C 1
ATOM 1188 O O . ALA A 1 148 ? 3.182 -30.476 6.422 1.00 55.44 148 ALA A O 1
ATOM 1189 N N . THR A 1 149 ? 1.234 -31.582 6.557 1.00 47.41 149 THR A N 1
ATOM 1190 C CA . THR A 1 149 ? 1.764 -32.718 7.296 1.00 47.41 149 THR A CA 1
ATOM 1191 C C . THR A 1 149 ? 2.577 -33.516 6.287 1.00 47.41 149 THR A C 1
ATOM 1193 O O . THR A 1 149 ? 2.006 -34.146 5.398 1.00 47.41 149 THR A O 1
ATOM 1196 N N . THR A 1 150 ? 3.903 -33.433 6.356 1.00 49.00 150 THR A N 1
ATOM 1197 C CA . THR A 1 150 ? 4.769 -34.388 5.668 1.00 49.00 150 THR A CA 1
ATOM 1198 C C . THR A 1 150 ? 4.486 -35.740 6.308 1.00 49.00 150 THR A C 1
ATOM 1200 O O . THR A 1 150 ? 4.9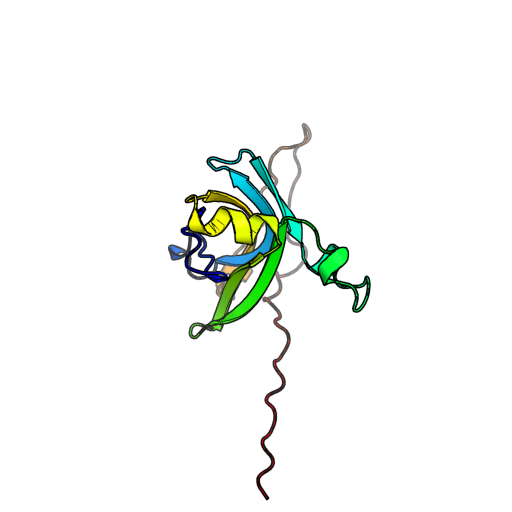33 -36.006 7.421 1.00 49.00 150 THR A O 1
ATOM 1203 N N . GLY A 1 151 ? 3.651 -36.547 5.655 1.00 41.16 151 GLY A N 1
ATOM 1204 C CA . GLY A 1 151 ? 3.478 -37.948 6.003 1.00 41.16 151 GLY A CA 1
ATOM 1205 C C . GLY A 1 151 ? 4.802 -38.654 5.757 1.00 41.16 151 GLY A C 1
ATOM 1206 O O . GLY A 1 151 ? 5.204 -38.816 4.609 1.00 41.16 151 GLY A O 1
ATOM 1207 N N . GLY A 1 152 ? 5.499 -38.997 6.838 1.00 46.34 152 GLY A N 1
ATOM 1208 C CA . GLY A 1 152 ? 6.573 -39.977 6.793 1.00 46.34 152 GLY A CA 1
ATOM 1209 C C . GLY A 1 152 ? 5.956 -41.350 6.555 1.00 46.34 152 GLY A C 1
ATOM 1210 O O . GLY A 1 152 ? 5.039 -41.746 7.275 1.00 46.34 152 GLY A O 1
ATOM 1211 N N . SER A 1 153 ? 6.422 -42.022 5.508 1.00 45.12 153 SER A N 1
ATOM 1212 C CA . SER A 1 153 ? 6.400 -43.480 5.385 1.00 45.12 153 SER A CA 1
ATOM 1213 C C . SER A 1 153 ? 7.812 -43.977 5.639 1.00 45.12 153 SER A C 1
ATOM 1215 O O . SER A 1 153 ? 8.745 -43.250 5.222 1.00 45.12 153 SER A O 1
#

Organism: Klebsiella pneumoniae (NCBI:txid573)

Secondary structure (DSSP, 8-state):
-EE-SS-SEEEE--TTGGGS-EEEEEEEEEEEEETTEEEEPEEGGGTGGG-TTHHHHS-SSEEEEEEEE-TTSSEEEEEEEESHHHHHHTTT--EEEEEEEEEEE-S--HHHHHS---------SSSPPP---SSPPPPP-PPPP--------